Protein AF-A0A4Q2E3S8-F1 (afdb_monomer_lite)

Secondary structure (DSSP, 8-state):
-HHHHHHHHT-TT-EEEEEEEEEETTEEEEEEEPBPHHHHHHHHHHHHHHHIIIIIGGGTT-S-PPBGGG-SS-SS---B--HHHH----HHHHHHHHHHHH-TT--PPBP-TTTS-TTTEEEEEEEEE-SSS-EEEEEEE--SS------S-EEE-SSSS-BEEESS----

pLDDT: mean 79.65, std 12.91, range [35.75, 93.06]

Structure (mmCIF, N/CA/C/O backbone):
data_AF-A0A4Q2E3S8-F1
#
_entry.id   AF-A0A4Q2E3S8-F1
#
loop_
_atom_site.group_PDB
_atom_site.id
_atom_site.type_symbol
_atom_site.label_atom_id
_atom_site.label_alt_id
_atom_site.label_comp_id
_atom_site.label_asym_id
_atom_site.label_entity_id
_atom_site.label_seq_id
_atom_site.pdbx_PDB_ins_code
_atom_site.Cartn_x
_atom_site.Cartn_y
_atom_site.Cartn_z
_atom_site.occupancy
_atom_site.B_iso_or_equiv
_atom_site.auth_seq_id
_atom_site.auth_comp_id
_atom_site.auth_asym_id
_atom_site.auth_atom_id
_atom_site.pdbx_PDB_model_num
ATOM 1 N N . MET A 1 1 ? 6.341 3.239 -16.748 1.00 76.56 1 MET A N 1
ATOM 2 C CA . MET A 1 1 ? 5.889 2.625 -15.480 1.00 76.56 1 MET A CA 1
ATOM 3 C C . MET A 1 1 ? 6.778 3.008 -14.302 1.00 76.56 1 MET A C 1
ATOM 5 O O . MET A 1 1 ? 6.350 3.842 -13.523 1.00 76.56 1 MET A O 1
ATOM 9 N N . PHE A 1 2 ? 7.994 2.465 -14.134 1.00 87.50 2 PHE A N 1
ATOM 10 C CA . PHE A 1 2 ? 8.799 2.786 -12.939 1.00 87.50 2 PHE A CA 1
ATOM 11 C C . PHE A 1 2 ? 9.220 4.254 -12.842 1.00 87.50 2 PHE A C 1
ATOM 13 O O . PHE A 1 2 ? 9.220 4.791 -11.746 1.00 87.50 2 PHE A O 1
ATOM 20 N N . THR A 1 3 ? 9.506 4.911 -13.969 1.00 87.75 3 THR A N 1
ATOM 21 C CA . THR A 1 3 ? 9.778 6.359 -14.014 1.00 87.75 3 THR A CA 1
ATOM 22 C C . THR A 1 3 ? 8.576 7.181 -13.548 1.00 87.75 3 THR A C 1
ATOM 24 O O . THR A 1 3 ? 8.738 8.142 -12.808 1.00 87.75 3 THR A O 1
ATOM 27 N N . ASP A 1 4 ? 7.361 6.790 -13.935 1.00 88.38 4 ASP A N 1
ATOM 28 C CA . ASP A 1 4 ? 6.138 7.497 -13.534 1.00 88.38 4 ASP A CA 1
ATOM 29 C C . ASP A 1 4 ? 5.898 7.348 -12.027 1.00 88.38 4 ASP A C 1
ATOM 31 O O . ASP A 1 4 ? 5.604 8.324 -11.341 1.00 88.38 4 ASP A O 1
ATOM 35 N N . ILE A 1 5 ? 6.111 6.138 -11.497 1.00 90.56 5 ILE A N 1
ATOM 36 C CA . ILE A 1 5 ? 6.068 5.872 -10.056 1.00 90.56 5 ILE A CA 1
ATOM 37 C C . ILE A 1 5 ? 7.161 6.675 -9.334 1.00 90.56 5 ILE A C 1
ATOM 39 O O . ILE A 1 5 ? 6.874 7.320 -8.334 1.00 90.56 5 ILE A O 1
ATOM 43 N N . GLU A 1 6 ? 8.397 6.682 -9.839 1.00 92.75 6 GLU A N 1
ATOM 44 C CA . GLU A 1 6 ? 9.515 7.453 -9.278 1.00 92.75 6 GLU A CA 1
ATOM 45 C C . GLU A 1 6 ? 9.172 8.945 -9.172 1.00 92.75 6 GLU A C 1
ATOM 47 O O . GLU A 1 6 ? 9.360 9.535 -8.109 1.00 92.75 6 GLU A O 1
ATOM 52 N N . ASN A 1 7 ? 8.584 9.525 -10.220 1.00 93.06 7 ASN A N 1
ATOM 53 C CA . ASN A 1 7 ? 8.161 10.925 -10.229 1.00 93.06 7 ASN A CA 1
ATOM 54 C C . ASN A 1 7 ? 7.102 11.225 -9.155 1.00 93.06 7 ASN A C 1
ATOM 56 O O . ASN A 1 7 ? 7.188 12.255 -8.486 1.00 93.06 7 ASN A O 1
ATOM 60 N N . ILE A 1 8 ? 6.132 10.323 -8.952 1.00 92.94 8 ILE A N 1
ATOM 61 C CA . ILE A 1 8 ? 5.131 10.447 -7.878 1.00 92.94 8 ILE A CA 1
ATOM 62 C C . ILE A 1 8 ? 5.827 10.457 -6.512 1.00 92.94 8 ILE A C 1
ATOM 64 O O . ILE A 1 8 ? 5.574 11.339 -5.692 1.00 92.94 8 ILE A O 1
ATOM 68 N N . LEU A 1 9 ? 6.742 9.508 -6.283 1.00 92.81 9 LEU A N 1
ATOM 69 C CA . LEU A 1 9 ? 7.443 9.346 -5.005 1.00 92.81 9 LEU A CA 1
ATOM 70 C C . LEU A 1 9 ? 8.424 10.485 -4.683 1.00 92.81 9 LEU A C 1
ATOM 72 O O . LEU A 1 9 ? 8.799 10.659 -3.526 1.00 92.81 9 LEU A O 1
ATOM 76 N N . GLN A 1 10 ? 8.852 11.246 -5.691 1.00 92.06 10 GLN A N 1
ATOM 77 C CA . GLN A 1 10 ? 9.743 12.401 -5.546 1.00 92.06 10 GLN A CA 1
ATOM 78 C C . GLN A 1 10 ? 8.990 13.743 -5.491 1.00 92.06 10 GLN A C 1
ATOM 80 O O . GLN A 1 10 ? 9.623 14.795 -5.373 1.00 92.06 10 GLN A O 1
ATOM 85 N N . SER A 1 11 ? 7.653 13.737 -5.561 1.00 92.81 11 SER A N 1
ATOM 86 C CA . SER A 1 11 ? 6.853 14.964 -5.501 1.00 92.81 11 SER A CA 1
ATOM 87 C C . SER A 1 11 ? 7.032 15.703 -4.173 1.00 92.81 11 SER A C 1
ATOM 89 O O . SER A 1 11 ? 6.992 15.120 -3.092 1.00 92.81 11 SER A O 1
ATOM 91 N N . GLN A 1 12 ? 7.133 17.032 -4.243 1.00 90.12 12 GLN A N 1
ATOM 92 C CA . GLN A 1 12 ? 7.166 17.897 -3.056 1.00 90.12 12 GLN A CA 1
ATOM 93 C C . GLN A 1 12 ? 5.827 17.951 -2.309 1.00 90.12 12 GLN A C 1
ATOM 95 O O . GLN A 1 12 ? 5.781 18.404 -1.169 1.00 90.12 12 GLN A O 1
ATOM 100 N N . LYS A 1 13 ? 4.737 17.524 -2.956 1.00 90.75 13 LYS A N 1
ATOM 101 C CA . LYS A 1 13 ? 3.384 17.490 -2.386 1.00 90.75 13 LYS A CA 1
ATOM 102 C C . LYS A 1 13 ? 2.929 16.063 -2.092 1.00 90.75 13 LYS A C 1
ATOM 104 O O . LYS A 1 13 ? 1.733 15.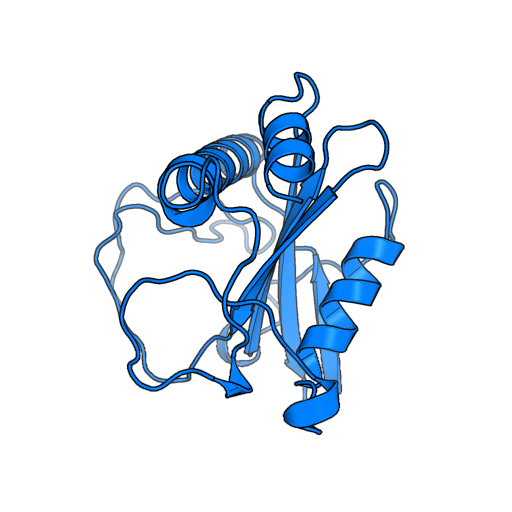788 -2.125 1.00 90.75 13 LYS A O 1
ATOM 109 N N . ILE A 1 14 ? 3.878 15.157 -1.863 1.00 91.94 14 ILE A N 1
ATOM 110 C CA . ILE A 1 14 ? 3.562 13.765 -1.585 1.00 91.94 14 ILE A CA 1
ATOM 111 C C . ILE A 1 14 ? 2.725 13.647 -0.308 1.00 91.94 14 ILE A C 1
ATOM 113 O O . ILE A 1 14 ? 3.066 14.212 0.732 1.00 91.94 14 ILE A O 1
ATOM 117 N N . SER A 1 15 ? 1.634 12.901 -0.395 1.00 91.12 15 SER A N 1
ATOM 118 C CA . SER A 1 15 ? 0.790 12.547 0.742 1.00 91.12 15 SER A CA 1
ATOM 119 C C . SER A 1 15 ? 0.448 11.067 0.692 1.00 91.12 15 SER A C 1
ATOM 121 O O . SER A 1 15 ? 0.585 10.423 -0.355 1.00 91.12 15 SER A O 1
ATOM 123 N N . GLY A 1 16 ? 0.025 10.519 1.829 1.00 90.56 16 GLY A N 1
ATOM 124 C CA . GLY A 1 16 ? -0.378 9.127 1.908 1.00 90.56 16 GLY A CA 1
ATOM 125 C C . GLY A 1 16 ? -1.615 8.927 2.762 1.00 90.56 16 GLY A C 1
ATOM 126 O O . GLY A 1 16 ? -1.812 9.614 3.754 1.00 90.56 16 GLY A O 1
ATOM 127 N N . GLU A 1 17 ? -2.440 7.963 2.379 1.00 90.31 17 GLU A N 1
ATOM 128 C CA . GLU A 1 17 ? -3.658 7.604 3.093 1.00 90.31 17 GLU A CA 1
ATOM 129 C C . GLU A 1 17 ? -3.710 6.090 3.287 1.00 90.31 17 GLU A C 1
ATOM 131 O O . GLU A 1 17 ? -3.413 5.311 2.377 1.00 90.31 17 GLU A O 1
ATOM 136 N N . ALA A 1 18 ? -4.088 5.659 4.489 1.00 90.00 18 ALA A N 1
ATOM 137 C CA . ALA A 1 18 ? -4.246 4.250 4.810 1.00 90.00 18 ALA A CA 1
ATOM 138 C C . ALA A 1 18 ? -5.720 3.849 4.783 1.00 90.00 18 ALA A C 1
ATOM 140 O O . ALA A 1 18 ? -6.594 4.573 5.259 1.00 90.00 18 ALA A O 1
ATOM 141 N N . PHE A 1 19 ? -5.981 2.648 4.283 1.00 90.25 19 PHE A N 1
ATOM 142 C CA . PHE A 1 19 ? -7.302 2.048 4.247 1.00 90.25 19 PHE A CA 1
ATOM 143 C C . PHE A 1 19 ? -7.236 0.595 4.706 1.00 90.25 19 PHE A C 1
ATOM 145 O O . PHE A 1 19 ? -6.296 -0.143 4.397 1.00 90.25 19 PHE A O 1
ATOM 152 N N . PHE A 1 20 ? -8.270 0.161 5.414 1.00 89.50 20 PHE A N 1
ATOM 153 C CA . PHE A 1 20 ? -8.506 -1.242 5.711 1.00 89.50 20 PHE A CA 1
ATOM 154 C C . PHE A 1 20 ? -9.595 -1.785 4.803 1.00 89.50 20 PHE A C 1
ATOM 156 O O . PHE A 1 20 ? -10.661 -1.193 4.676 1.00 89.50 20 PHE A O 1
ATOM 163 N N . VAL A 1 21 ? -9.330 -2.945 4.209 1.00 88.50 21 VAL A N 1
ATOM 164 C CA . VAL A 1 21 ? -10.364 -3.772 3.590 1.00 88.50 21 VAL A CA 1
ATOM 165 C C . VAL A 1 21 ? -10.832 -4.742 4.662 1.00 88.50 21 VAL A C 1
ATOM 167 O O . VAL A 1 21 ? -10.043 -5.577 5.117 1.00 88.50 21 VAL A O 1
ATOM 170 N N . ALA A 1 22 ? -12.079 -4.619 5.099 1.00 88.06 22 ALA A N 1
ATOM 171 C CA . ALA A 1 22 ? -12.633 -5.428 6.176 1.00 88.06 22 ALA A CA 1
ATOM 172 C C . ALA A 1 22 ? -13.861 -6.205 5.710 1.00 88.06 22 ALA A C 1
ATOM 174 O O . ALA A 1 22 ? -14.690 -5.698 4.959 1.00 88.06 22 ALA A O 1
ATOM 175 N N . ASP A 1 23 ? -13.955 -7.448 6.171 1.00 86.69 23 ASP A N 1
ATOM 176 C CA . ASP A 1 23 ? -15.123 -8.301 5.994 1.00 86.69 23 ASP A CA 1
ATOM 177 C C . ASP A 1 23 ? -15.965 -8.251 7.265 1.00 86.69 23 ASP A C 1
ATOM 179 O O . ASP A 1 23 ? -15.580 -8.776 8.317 1.00 86.69 23 ASP A O 1
ATOM 183 N N . THR A 1 24 ? -17.121 -7.613 7.151 1.00 83.31 24 THR A N 1
ATOM 184 C CA . THR A 1 24 ? -18.080 -7.474 8.239 1.00 83.31 24 THR A CA 1
ATOM 185 C C . THR A 1 24 ? -19.306 -8.303 7.889 1.00 83.31 24 THR A C 1
ATOM 187 O O . THR A 1 24 ? -20.112 -7.911 7.052 1.00 83.31 24 THR A O 1
ATOM 190 N N . GLN A 1 25 ? -19.441 -9.470 8.524 1.00 82.81 25 GLN A N 1
ATOM 191 C CA . GLN A 1 25 ? -20.578 -10.385 8.334 1.00 82.81 25 GLN A CA 1
ATOM 192 C C . GLN A 1 25 ? -20.775 -10.853 6.874 1.00 82.81 25 GLN A C 1
ATOM 194 O O . GLN A 1 25 ? -21.904 -11.043 6.428 1.00 82.81 25 GLN A O 1
ATOM 199 N N . GLY A 1 26 ? -19.685 -11.063 6.130 1.00 81.12 26 GLY A N 1
ATOM 200 C CA . GLY A 1 26 ? -19.711 -11.505 4.733 1.00 81.12 26 GLY A CA 1
ATOM 201 C C . GLY A 1 26 ? -19.760 -10.360 3.719 1.00 81.12 26 GLY A C 1
ATOM 202 O O . GLY A 1 26 ? -19.787 -10.619 2.516 1.00 81.12 26 GLY A O 1
ATOM 203 N N . VAL A 1 27 ? -19.767 -9.104 4.178 1.00 83.38 27 VAL A N 1
ATOM 204 C CA . VAL A 1 27 ? -19.710 -7.913 3.325 1.00 83.38 27 VAL A CA 1
ATOM 205 C C . VAL A 1 27 ? -18.314 -7.306 3.402 1.00 83.38 27 VAL A C 1
ATOM 207 O O . VAL A 1 27 ? -17.881 -6.849 4.461 1.00 83.38 27 VAL A O 1
ATOM 210 N N . VAL A 1 28 ? -17.617 -7.293 2.262 1.00 84.19 28 VAL A N 1
ATOM 211 C CA . VAL A 1 28 ? -16.279 -6.703 2.127 1.00 84.19 28 VAL A CA 1
ATOM 212 C C . VAL A 1 28 ? -16.389 -5.225 1.764 1.00 84.19 28 VAL A C 1
ATOM 214 O O . VAL A 1 28 ? -16.866 -4.880 0.677 1.00 8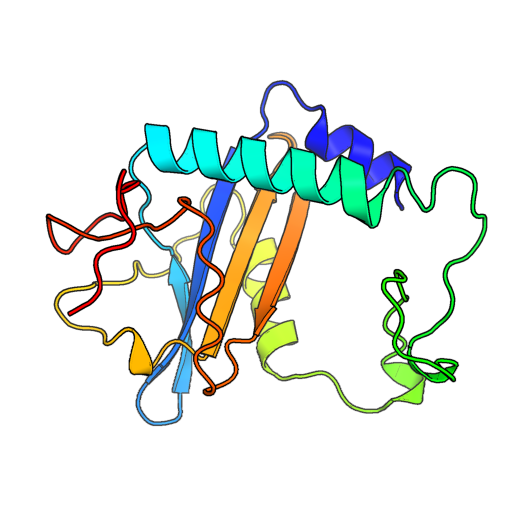4.19 28 VAL A O 1
ATOM 217 N N . ASP A 1 29 ? -15.882 -4.365 2.642 1.00 86.75 29 ASP A N 1
ATOM 218 C CA . ASP A 1 29 ? -15.899 -2.913 2.469 1.00 86.75 29 ASP A CA 1
ATOM 219 C C . ASP A 1 29 ? -14.542 -2.262 2.783 1.00 86.75 29 ASP A C 1
ATOM 221 O O . ASP A 1 29 ? -13.632 -2.909 3.314 1.00 86.75 29 ASP A O 1
ATOM 225 N N . ILE A 1 30 ? -14.395 -0.990 2.406 1.00 88.19 30 ILE A N 1
ATOM 226 C CA . ILE A 1 30 ? -13.183 -0.192 2.597 1.00 88.19 30 ILE A CA 1
ATOM 227 C C . ILE A 1 30 ? -13.432 0.883 3.639 1.00 88.19 30 ILE A C 1
ATOM 229 O O . ILE A 1 30 ? -14.362 1.678 3.531 1.00 88.19 30 ILE A O 1
ATOM 233 N N . PHE A 1 31 ? -12.517 0.963 4.594 1.00 88.56 31 PHE A N 1
ATOM 234 C CA . PHE A 1 31 ? -12.549 1.959 5.645 1.00 88.56 31 PHE A CA 1
ATOM 235 C C . PHE A 1 31 ? -11.276 2.792 5.625 1.00 88.56 31 PHE A C 1
ATOM 237 O O . PHE A 1 31 ? -10.174 2.242 5.666 1.00 88.56 31 PHE A O 1
ATOM 244 N N . LYS A 1 32 ? -11.414 4.119 5.595 1.00 91.00 32 LYS A N 1
ATOM 245 C CA . LYS A 1 32 ? -10.286 5.038 5.762 1.00 91.00 32 LYS A CA 1
ATOM 246 C C . LYS A 1 32 ? -9.770 4.946 7.189 1.00 91.00 32 LYS A C 1
ATOM 248 O O . LYS A 1 32 ? -10.534 5.041 8.146 1.00 91.00 32 LYS A O 1
ATOM 253 N N . VAL A 1 33 ? -8.468 4.789 7.344 1.00 89.75 33 VAL A N 1
ATOM 254 C CA . VAL A 1 33 ? -7.820 4.770 8.648 1.00 89.75 33 VAL A CA 1
ATOM 255 C C . VAL A 1 33 ? -7.335 6.175 8.950 1.00 89.75 33 VAL A C 1
ATOM 257 O O . VAL A 1 33 ? -6.527 6.727 8.208 1.00 89.75 33 VAL A O 1
ATOM 260 N N . ASN A 1 34 ? -7.811 6.757 10.048 1.00 87.50 34 ASN A N 1
ATOM 261 C CA . ASN A 1 34 ? -7.260 8.025 10.501 1.00 87.50 34 ASN A CA 1
ATOM 262 C C . ASN A 1 34 ? -5.879 7.766 11.106 1.00 87.50 34 ASN A C 1
ATOM 264 O O . ASN A 1 34 ? -5.742 7.035 12.090 1.00 87.50 34 ASN A O 1
ATOM 268 N N . LEU A 1 35 ? -4.857 8.361 10.512 1.00 85.25 35 LEU A N 1
ATOM 269 C CA . LEU A 1 35 ? -3.504 8.367 11.045 1.00 85.25 35 LEU A CA 1
ATOM 270 C C . LEU A 1 35 ? -3.289 9.679 11.800 1.00 85.25 35 LEU A C 1
ATOM 272 O O . LEU A 1 35 ? -3.805 10.721 11.399 1.00 85.25 35 LEU A O 1
ATOM 276 N N . GLU A 1 36 ? -2.523 9.643 12.887 1.00 87.31 36 GLU A N 1
ATOM 277 C CA . GLU A 1 36 ? -1.979 10.887 13.434 1.00 87.31 36 GLU A CA 1
ATOM 278 C C . GLU A 1 36 ? -1.083 11.566 12.379 1.00 87.31 36 GLU A C 1
ATOM 280 O O . GLU A 1 36 ? -0.360 10.861 11.667 1.00 87.31 36 GLU A O 1
ATOM 285 N N . PRO A 1 37 ? -1.052 12.910 12.279 1.00 87.75 37 PRO A N 1
ATOM 286 C CA . PRO A 1 37 ? -0.336 13.600 11.200 1.00 87.75 37 PRO A CA 1
ATOM 287 C C . PRO A 1 37 ? 1.141 13.198 11.072 1.00 87.75 37 PRO A C 1
ATOM 289 O O . PRO A 1 37 ? 1.649 12.988 9.973 1.00 87.75 37 PRO A O 1
ATOM 292 N N . ASN A 1 38 ? 1.835 13.022 12.199 1.00 87.88 38 ASN A N 1
ATOM 293 C CA . ASN A 1 38 ? 3.232 12.582 12.190 1.00 87.88 38 ASN A CA 1
ATOM 294 C C . ASN A 1 38 ? 3.376 11.118 11.745 1.00 87.88 38 ASN A C 1
ATOM 296 O O . ASN A 1 38 ? 4.339 10.779 11.060 1.00 87.88 38 ASN A O 1
ATOM 300 N N . ALA A 1 39 ? 2.424 10.255 12.112 1.00 83.25 39 ALA A N 1
ATOM 301 C CA . ALA A 1 39 ? 2.409 8.859 11.690 1.00 83.25 39 ALA A CA 1
ATOM 302 C C . ALA A 1 39 ? 2.159 8.737 10.179 1.00 83.25 39 ALA A C 1
ATOM 304 O O . ALA A 1 39 ? 2.808 7.924 9.522 1.00 83.25 39 ALA A O 1
ATOM 305 N N . GLU A 1 40 ? 1.282 9.574 9.620 1.00 88.88 40 GLU A N 1
ATOM 306 C CA . GLU A 1 40 ? 1.031 9.661 8.177 1.00 88.88 40 GLU A CA 1
ATOM 307 C C . GLU A 1 40 ? 2.293 10.061 7.402 1.00 88.88 40 GLU A C 1
ATOM 309 O O . GLU A 1 40 ? 2.673 9.394 6.436 1.00 88.88 40 GLU A O 1
ATOM 314 N N . VAL A 1 41 ? 2.999 11.100 7.857 1.00 90.38 41 VAL A N 1
ATOM 315 C CA . VAL A 1 41 ? 4.261 11.544 7.242 1.00 90.38 41 VAL A CA 1
ATOM 316 C C . VAL A 1 41 ? 5.329 10.445 7.320 1.00 90.38 41 VAL A C 1
ATOM 318 O O . VAL A 1 41 ? 5.984 10.136 6.316 1.00 90.38 41 VAL A O 1
ATOM 321 N N . ASP A 1 42 ? 5.483 9.810 8.484 1.00 88.62 42 ASP A N 1
ATOM 322 C CA . ASP A 1 42 ? 6.442 8.721 8.709 1.00 88.62 42 ASP A CA 1
ATOM 323 C C . ASP A 1 42 ? 6.160 7.501 7.817 1.00 88.62 42 ASP A C 1
ATOM 325 O O . ASP A 1 42 ? 7.090 6.896 7.260 1.00 88.62 42 ASP A O 1
ATOM 329 N N . LEU A 1 43 ? 4.884 7.124 7.684 1.00 87.75 43 LEU A N 1
ATOM 330 C CA . LEU A 1 43 ? 4.438 6.014 6.846 1.00 87.75 43 LEU A CA 1
ATOM 331 C C . LEU A 1 43 ? 4.644 6.324 5.369 1.00 87.75 43 LEU A C 1
ATOM 333 O O . LEU A 1 43 ? 5.265 5.522 4.673 1.00 87.75 43 LEU A O 1
ATOM 337 N N . THR A 1 44 ? 4.217 7.500 4.912 1.00 91.69 44 THR A N 1
ATOM 338 C CA . THR A 1 44 ? 4.376 7.947 3.521 1.00 91.69 44 THR A CA 1
ATOM 339 C C . THR A 1 44 ? 5.847 7.943 3.125 1.00 91.69 44 THR A C 1
ATOM 341 O O . THR A 1 44 ? 6.216 7.363 2.102 1.00 91.69 44 THR A O 1
ATOM 344 N N . THR A 1 45 ? 6.715 8.484 3.981 1.00 91.50 45 THR A N 1
ATOM 345 C CA . THR A 1 45 ? 8.167 8.493 3.755 1.00 91.50 45 THR A CA 1
ATOM 346 C C . THR A 1 45 ? 8.739 7.074 3.735 1.00 91.50 45 THR A C 1
ATOM 348 O O . THR A 1 45 ? 9.519 6.716 2.849 1.00 91.50 45 THR A O 1
ATOM 351 N N . SER A 1 46 ? 8.340 6.230 4.694 1.00 89.62 46 SER A N 1
ATOM 352 C CA . SER A 1 46 ? 8.814 4.846 4.791 1.00 89.62 46 SER A CA 1
ATOM 353 C C . SER A 1 46 ? 8.406 4.000 3.586 1.00 89.62 46 SER A C 1
ATOM 355 O O . SER A 1 46 ? 9.233 3.246 3.072 1.00 89.62 46 SER A O 1
ATOM 357 N N . PHE A 1 47 ? 7.154 4.106 3.141 1.00 90.75 47 PHE A N 1
ATOM 358 C CA . PHE A 1 47 ? 6.656 3.368 1.985 1.00 90.75 47 PHE A CA 1
ATOM 359 C C . PHE A 1 47 ? 7.275 3.872 0.688 1.00 90.75 47 PHE A C 1
ATOM 361 O O . PHE A 1 47 ? 7.727 3.047 -0.102 1.00 90.75 47 PHE A O 1
ATOM 368 N N . SER A 1 48 ? 7.397 5.190 0.508 1.00 92.62 48 SER A N 1
ATOM 369 C CA . SER A 1 48 ? 8.056 5.775 -0.668 1.00 92.62 48 SER A CA 1
ATOM 370 C C . SER A 1 48 ? 9.488 5.268 -0.804 1.00 92.62 48 SER A C 1
ATOM 372 O O . SER A 1 48 ? 9.878 4.759 -1.855 1.00 92.62 48 SER A O 1
ATOM 374 N N . LYS A 1 49 ? 10.248 5.286 0.298 1.00 92.06 49 LYS A N 1
ATOM 375 C CA . LYS A 1 49 ? 11.595 4.714 0.330 1.00 92.06 49 LYS A CA 1
ATOM 376 C C . LYS A 1 49 ? 11.593 3.211 0.040 1.00 92.06 49 LYS A C 1
ATOM 378 O O . LYS A 1 49 ? 12.407 2.739 -0.740 1.00 92.06 49 LYS A O 1
ATOM 383 N N . SER A 1 50 ? 10.671 2.453 0.634 1.00 90.56 50 SER A N 1
ATOM 384 C CA . SER A 1 50 ? 10.591 1.007 0.408 1.00 90.56 50 SER A CA 1
ATOM 385 C C . SER A 1 50 ? 10.267 0.652 -1.045 1.00 90.56 50 SER A C 1
ATOM 387 O O . SER A 1 50 ? 10.806 -0.335 -1.543 1.00 90.56 50 SER A O 1
ATOM 389 N N . ILE A 1 51 ? 9.398 1.411 -1.719 1.00 91.38 51 ILE A N 1
ATOM 390 C CA . ILE A 1 51 ? 9.113 1.218 -3.146 1.00 91.38 51 ILE A CA 1
ATOM 391 C C . ILE A 1 51 ? 10.358 1.556 -3.966 1.00 91.38 51 ILE A C 1
ATOM 393 O O . ILE A 1 51 ? 10.743 0.771 -4.829 1.00 91.38 51 ILE A O 1
ATOM 397 N N . MET A 1 52 ? 11.018 2.678 -3.672 1.00 92.81 52 MET A N 1
ATOM 398 C CA . MET A 1 52 ? 12.244 3.064 -4.369 1.00 92.81 52 MET A CA 1
ATOM 399 C C . MET A 1 52 ? 13.309 1.963 -4.278 1.00 92.81 52 MET A C 1
ATOM 401 O O . MET A 1 52 ? 13.731 1.420 -5.297 1.00 92.81 52 MET A O 1
ATOM 405 N N . ASP A 1 53 ? 13.654 1.567 -3.052 1.00 92.12 53 ASP A N 1
ATOM 406 C CA . ASP A 1 53 ? 14.771 0.665 -2.769 1.00 92.12 53 ASP A CA 1
ATOM 407 C C . ASP A 1 53 ? 14.504 -0.777 -3.240 1.00 92.12 53 ASP A C 1
ATOM 409 O O . ASP A 1 53 ? 15.422 -1.461 -3.688 1.00 92.12 53 ASP A O 1
ATOM 413 N N . ASN A 1 54 ? 13.261 -1.267 -3.126 1.00 88.56 54 ASN A N 1
ATOM 414 C CA . ASN A 1 54 ? 12.952 -2.685 -3.363 1.00 88.56 54 ASN A CA 1
ATOM 415 C C . ASN A 1 54 ? 12.240 -2.964 -4.692 1.00 88.56 54 ASN A C 1
ATOM 417 O O . ASN A 1 54 ? 12.222 -4.113 -5.130 1.00 88.56 54 ASN A O 1
ATOM 421 N N . ILE A 1 55 ? 11.628 -1.956 -5.318 1.00 88.94 55 ILE A N 1
ATOM 422 C CA . ILE A 1 55 ? 10.840 -2.129 -6.546 1.00 88.94 55 ILE A CA 1
ATOM 423 C C . ILE A 1 55 ? 11.480 -1.369 -7.705 1.00 88.94 55 ILE A C 1
ATOM 425 O O . ILE A 1 55 ? 11.714 -1.971 -8.749 1.00 88.94 55 ILE A O 1
ATOM 429 N N . ILE A 1 56 ? 11.785 -0.081 -7.544 1.00 91.06 56 ILE A N 1
ATOM 430 C CA . ILE A 1 56 ? 12.256 0.757 -8.658 1.00 91.06 56 ILE A CA 1
ATOM 431 C C . ILE A 1 56 ? 13.730 0.493 -8.956 1.00 91.06 56 ILE A C 1
ATOM 433 O O . ILE A 1 56 ? 14.049 0.061 -10.062 1.00 91.06 56 ILE A O 1
ATOM 437 N N . GLU A 1 57 ? 14.622 0.690 -7.981 1.00 91.06 57 GLU A N 1
ATOM 438 C CA . GLU A 1 57 ? 16.070 0.563 -8.196 1.00 91.06 57 GLU A CA 1
ATOM 439 C C . GLU A 1 57 ? 16.488 -0.818 -8.730 1.00 91.06 57 GLU A C 1
ATOM 441 O O . GLU A 1 57 ? 17.199 -0.871 -9.738 1.00 91.06 57 GLU A O 1
ATOM 446 N N . PRO A 1 58 ? 15.996 -1.955 -8.188 1.00 88.62 58 PRO A N 1
ATOM 447 C CA . PRO A 1 58 ? 16.373 -3.279 -8.694 1.00 88.62 58 PRO A CA 1
ATOM 448 C C . PRO A 1 58 ? 15.883 -3.568 -10.122 1.00 88.62 58 PRO A C 1
ATOM 450 O O . PRO A 1 58 ? 16.305 -4.545 -10.748 1.00 88.62 58 PRO A O 1
ATOM 453 N N . ASN A 1 59 ? 14.957 -2.755 -10.636 1.00 87.50 59 ASN A N 1
ATOM 454 C CA . ASN A 1 59 ? 14.379 -2.905 -11.966 1.00 87.50 59 ASN A CA 1
ATOM 455 C C . ASN A 1 59 ? 14.667 -1.702 -12.879 1.00 87.50 59 ASN A C 1
ATOM 457 O O . ASN A 1 59 ? 14.135 -1.639 -13.990 1.00 87.50 59 ASN A O 1
ATOM 461 N N . ARG A 1 60 ? 15.539 -0.776 -12.458 1.00 88.25 60 ARG A N 1
ATOM 462 C CA . ARG A 1 60 ? 15.928 0.395 -13.249 1.00 88.25 60 ARG A CA 1
ATOM 463 C C . ARG A 1 60 ? 16.563 -0.056 -14.568 1.00 88.25 60 ARG A C 1
ATOM 465 O O . ARG A 1 60 ? 17.447 -0.908 -14.599 1.00 88.25 60 ARG A O 1
ATOM 472 N N . GLY A 1 61 ? 16.081 0.501 -15.678 1.00 84.81 61 GLY A N 1
ATOM 473 C CA . GLY A 1 61 ? 16.562 0.175 -17.025 1.00 84.81 61 GLY A CA 1
ATOM 474 C C . GLY A 1 61 ? 16.049 -1.148 -17.608 1.00 84.81 61 GLY A C 1
ATOM 475 O O . GLY A 1 61 ? 16.362 -1.448 -18.759 1.00 84.81 61 GLY A O 1
ATOM 476 N N . LYS A 1 62 ? 15.238 -1.932 -16.879 1.00 84.31 62 LYS A N 1
ATOM 477 C CA . LYS A 1 62 ? 14.566 -3.099 -17.467 1.00 84.31 62 LYS A CA 1
ATOM 478 C C . LYS A 1 62 ? 13.465 -2.640 -18.421 1.00 84.31 62 LYS A C 1
ATOM 480 O O . LYS A 1 62 ? 12.601 -1.854 -18.044 1.00 84.31 62 LYS A O 1
ATOM 485 N N . ALA A 1 63 ? 13.490 -3.160 -19.646 1.00 79.81 63 ALA A N 1
ATOM 486 C CA . ALA A 1 63 ? 12.497 -2.830 -20.667 1.00 79.81 63 ALA A CA 1
ATOM 487 C C . ALA A 1 63 ? 11.133 -3.496 -20.411 1.00 79.81 63 ALA A C 1
ATOM 489 O O . ALA A 1 63 ? 10.105 -2.935 -20.774 1.00 79.81 63 ALA A O 1
ATOM 490 N N . VAL A 1 64 ? 11.129 -4.685 -19.798 1.00 81.44 64 VAL A N 1
ATOM 491 C CA . VAL A 1 64 ? 9.928 -5.488 -19.529 1.00 81.44 64 VAL A CA 1
ATOM 492 C C . VAL A 1 64 ? 10.084 -6.186 -18.177 1.00 81.44 64 VAL A C 1
ATOM 494 O O . VAL A 1 64 ? 11.197 -6.548 -17.784 1.00 81.44 64 VAL A O 1
ATOM 497 N N . ILE A 1 65 ? 8.970 -6.370 -17.472 1.00 86.00 65 ILE A N 1
ATOM 498 C CA . ILE A 1 65 ? 8.880 -7.158 -16.242 1.00 86.00 65 ILE A CA 1
ATOM 499 C C . ILE A 1 65 ? 8.258 -8.516 -16.595 1.00 86.00 65 ILE A C 1
ATOM 501 O O . ILE A 1 65 ? 7.311 -8.550 -17.378 1.00 86.00 65 ILE A O 1
ATOM 505 N N . PRO A 1 66 ? 8.767 -9.641 -16.062 1.00 87.00 66 PRO A N 1
ATOM 506 C CA . PRO A 1 66 ? 8.145 -10.942 -16.285 1.00 87.00 66 PRO A CA 1
ATOM 507 C C . PRO A 1 66 ? 6.701 -10.975 -15.772 1.00 87.00 66 PRO A C 1
ATOM 509 O O . PRO A 1 66 ? 6.365 -10.344 -14.767 1.00 87.00 66 PRO A O 1
ATOM 512 N N . LEU A 1 67 ? 5.857 -11.753 -16.443 1.00 88.06 67 LEU A N 1
ATOM 513 C CA . LEU A 1 67 ? 4.466 -11.940 -16.042 1.00 88.06 67 LEU A CA 1
ATOM 514 C C . LEU A 1 67 ? 4.365 -12.953 -14.899 1.00 88.06 67 LEU A C 1
ATOM 516 O O . LEU A 1 67 ? 5.138 -13.916 -14.848 1.00 88.06 67 LEU A O 1
ATOM 520 N N . VAL A 1 68 ? 3.379 -12.788 -14.020 1.00 85.38 68 VAL A N 1
ATOM 521 C CA . VAL A 1 68 ? 3.117 -13.734 -12.924 1.00 85.38 68 VAL A CA 1
ATOM 522 C C . VAL A 1 68 ? 2.846 -15.150 -13.448 1.00 85.38 68 VAL A C 1
ATOM 524 O O . VAL A 1 68 ? 3.313 -16.109 -12.837 1.00 85.38 68 VAL A O 1
ATOM 527 N N . SER A 1 69 ? 2.178 -15.322 -14.592 1.00 85.00 69 SER A N 1
ATOM 528 C CA . SER A 1 69 ? 1.973 -16.653 -15.195 1.00 85.00 69 SER A CA 1
ATOM 529 C C . SER A 1 69 ? 3.260 -17.363 -15.639 1.00 85.00 69 SER A C 1
ATOM 531 O O . SER A 1 69 ? 3.271 -18.586 -15.771 1.00 85.00 69 SER A O 1
ATOM 533 N N . THR A 1 70 ? 4.354 -16.624 -15.850 1.00 84.88 70 THR A N 1
ATOM 534 C CA . THR A 1 70 ? 5.655 -17.170 -16.290 1.00 84.88 70 THR A CA 1
ATOM 535 C C . THR A 1 70 ? 6.579 -17.535 -15.127 1.00 84.88 70 THR A C 1
ATOM 537 O O . THR A 1 70 ? 7.734 -17.911 -15.328 1.00 84.88 70 THR A O 1
ATOM 540 N N . LEU A 1 71 ? 6.084 -17.402 -13.897 1.00 80.50 71 LEU A N 1
ATOM 541 C CA . LEU A 1 71 ? 6.872 -17.511 -12.682 1.00 80.50 71 LEU A CA 1
ATOM 542 C C . LEU A 1 71 ? 7.243 -18.973 -12.394 1.00 80.50 71 LEU A C 1
ATOM 544 O O . LEU A 1 71 ? 6.411 -19.774 -11.971 1.00 80.50 71 LEU A O 1
ATOM 548 N N . LEU A 1 72 ? 8.517 -19.306 -12.614 1.00 75.31 72 LEU A N 1
ATOM 549 C CA . LEU A 1 72 ? 9.084 -20.629 -12.324 1.00 75.31 72 LEU A CA 1
ATOM 550 C C . LEU A 1 72 ? 9.583 -20.746 -10.875 1.00 75.31 72 LEU A C 1
ATOM 552 O O . LEU A 1 72 ? 9.475 -21.811 -10.273 1.00 75.31 72 LEU A O 1
ATOM 556 N N . GLU A 1 73 ? 10.078 -19.649 -10.294 1.00 72.88 73 GLU A N 1
ATOM 557 C CA . GLU A 1 73 ? 10.563 -19.587 -8.912 1.00 72.88 73 GLU A CA 1
ATOM 558 C C . GLU A 1 73 ? 10.085 -18.308 -8.213 1.00 72.88 73 GLU A C 1
ATOM 560 O O . G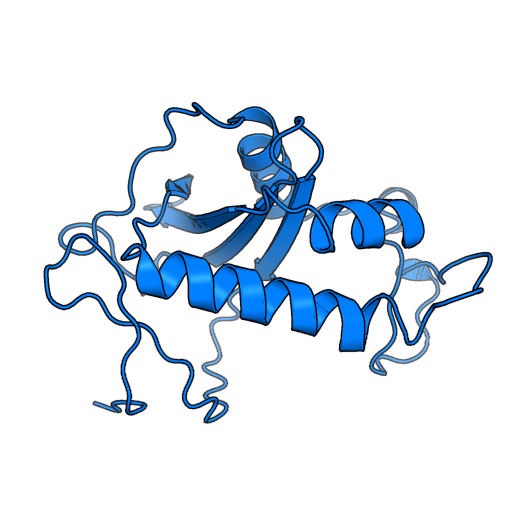LU A 1 73 ? 10.002 -17.238 -8.815 1.00 72.88 73 GLU A O 1
ATOM 565 N N . ARG A 1 74 ? 9.774 -18.419 -6.915 1.00 64.38 74 ARG A N 1
ATOM 566 C CA . ARG A 1 74 ? 9.332 -17.305 -6.062 1.00 64.38 74 ARG A CA 1
ATOM 567 C C . ARG A 1 74 ? 10.521 -16.704 -5.314 1.00 64.38 74 ARG A C 1
ATOM 569 O O . ARG A 1 74 ? 10.600 -16.823 -4.094 1.00 64.38 74 ARG A O 1
ATOM 576 N N . ASP A 1 75 ? 11.450 -16.090 -6.037 1.00 65.81 75 ASP A N 1
ATOM 577 C CA . ASP A 1 75 ? 12.440 -15.206 -5.410 1.00 65.81 75 ASP A CA 1
ATOM 578 C C . ASP A 1 75 ? 11.938 -13.750 -5.419 1.00 65.81 75 ASP A C 1
ATOM 580 O O . ASP A 1 75 ? 10.927 -13.443 -6.050 1.00 65.81 75 ASP A O 1
ATOM 584 N N . LYS A 1 76 ? 12.605 -12.855 -4.681 1.00 67.94 76 LYS A N 1
ATOM 585 C CA . LYS A 1 76 ? 12.267 -11.433 -4.460 1.00 67.94 76 LYS A CA 1
ATOM 586 C C . LYS A 1 76 ? 12.355 -10.590 -5.741 1.00 67.94 76 LYS A C 1
ATOM 588 O O . LYS A 1 76 ? 13.161 -9.668 -5.846 1.00 67.94 76 LYS A O 1
ATOM 593 N N . GLN A 1 77 ? 11.532 -10.915 -6.721 1.00 76.38 77 GLN A N 1
ATOM 594 C CA . GLN A 1 77 ? 11.450 -10.257 -8.011 1.00 76.38 77 GLN A CA 1
ATOM 595 C C . GLN A 1 77 ? 10.095 -9.568 -8.155 1.00 76.38 77 GLN A C 1
ATOM 597 O O . GLN A 1 77 ? 9.101 -9.948 -7.533 1.00 76.38 77 GLN A O 1
ATOM 602 N N . VAL A 1 78 ? 10.078 -8.516 -8.966 1.00 85.44 78 VAL A N 1
ATOM 603 C CA . VAL A 1 78 ? 8.851 -7.813 -9.339 1.00 85.44 78 VAL A CA 1
ATOM 604 C C . VAL A 1 78 ? 8.282 -8.507 -10.569 1.00 85.44 78 VAL A C 1
ATOM 606 O O . VAL A 1 78 ? 9.031 -8.812 -11.496 1.00 85.44 78 VAL A O 1
ATOM 609 N N . PHE A 1 79 ? 6.972 -8.740 -10.559 1.00 86.44 79 PHE A N 1
ATOM 610 C CA . PHE A 1 79 ? 6.234 -9.359 -11.655 1.00 86.44 79 PHE A CA 1
ATOM 611 C C . PHE A 1 79 ? 5.040 -8.490 -12.029 1.00 86.44 79 PHE A C 1
ATOM 613 O O . PHE A 1 79 ? 4.436 -7.848 -11.167 1.00 86.44 79 PHE A O 1
ATOM 620 N N . GLU A 1 80 ? 4.691 -8.492 -13.308 1.00 86.75 80 GLU A N 1
ATOM 621 C CA . GLU A 1 80 ? 3.456 -7.894 -13.797 1.00 86.75 80 GLU A CA 1
ATOM 622 C C . GLU A 1 80 ? 2.312 -8.907 -13.685 1.00 86.75 80 GLU A C 1
ATOM 624 O O . GLU A 1 80 ? 2.447 -10.069 -14.072 1.00 86.75 80 GLU A O 1
ATOM 629 N N . TYR A 1 81 ? 1.181 -8.479 -13.124 1.00 83.94 81 TYR A N 1
ATOM 630 C CA . TYR A 1 81 ? 0.026 -9.351 -12.933 1.00 83.94 81 TYR A CA 1
ATOM 631 C C . TYR A 1 81 ? -0.788 -9.488 -14.226 1.00 83.94 81 TYR A C 1
ATOM 633 O O . TYR A 1 81 ? -1.503 -8.569 -14.626 1.00 83.94 81 TYR A O 1
ATOM 641 N N . ASP A 1 82 ? -0.736 -10.658 -14.857 1.00 84.69 82 ASP A N 1
ATOM 642 C CA . ASP A 1 82 ? -1.414 -10.951 -16.117 1.00 84.69 82 ASP A CA 1
ATOM 643 C C . ASP A 1 82 ? -2.735 -11.701 -15.909 1.00 84.69 82 ASP A C 1
ATOM 645 O O . ASP A 1 82 ? -2.901 -12.887 -16.200 1.00 84.69 82 ASP A O 1
ATOM 649 N N . HIS A 1 83 ? -3.726 -10.957 -15.422 1.00 76.94 83 HIS A N 1
ATOM 650 C CA . HIS A 1 83 ? -5.063 -11.471 -15.111 1.00 76.94 83 HIS A CA 1
ATOM 651 C C . HIS A 1 83 ? -5.752 -12.196 -16.285 1.00 76.94 83 HIS A C 1
ATOM 653 O O . HIS A 1 83 ? -6.536 -13.111 -16.047 1.00 76.94 83 HIS A O 1
ATOM 659 N N . LEU A 1 84 ? -5.449 -11.833 -17.540 1.00 79.25 84 LEU A N 1
ATOM 660 C CA . LEU A 1 84 ? -5.995 -12.503 -18.728 1.00 79.25 84 LEU A CA 1
ATOM 661 C C . LEU A 1 84 ? -5.562 -13.973 -18.826 1.00 79.25 84 LEU A C 1
ATOM 663 O O . LEU A 1 84 ? -6.341 -14.806 -19.279 1.00 79.25 84 LEU A O 1
ATOM 667 N N . ALA A 1 85 ? -4.343 -14.297 -18.389 1.00 78.19 85 ALA A N 1
ATOM 668 C CA . ALA A 1 85 ? -3.833 -15.665 -18.383 1.00 78.19 85 ALA A CA 1
ATOM 669 C C . ALA A 1 85 ? -4.245 -16.427 -17.113 1.00 78.19 85 ALA A C 1
ATOM 671 O O . ALA A 1 85 ? -4.483 -17.631 -17.159 1.00 78.19 85 ALA A O 1
ATOM 672 N N . ILE A 1 86 ? -4.347 -15.725 -15.981 1.00 72.81 86 ILE A N 1
ATOM 673 C CA . ILE A 1 86 ? -4.613 -16.324 -14.663 1.00 72.81 86 ILE A CA 1
ATOM 674 C C . ILE A 1 86 ? -6.124 -16.512 -14.411 1.00 72.81 86 ILE A C 1
ATOM 676 O O . ILE A 1 86 ? -6.511 -17.293 -13.543 1.00 72.81 86 ILE A O 1
ATOM 680 N N . ASN A 1 87 ? -6.986 -15.834 -15.182 1.00 73.19 87 ASN A N 1
ATOM 681 C CA . ASN A 1 87 ? -8.456 -15.858 -15.097 1.00 73.19 87 ASN A CA 1
ATOM 682 C C . ASN A 1 87 ? -9.005 -15.754 -13.660 1.00 73.19 87 ASN A C 1
ATOM 684 O O . ASN A 1 87 ? -10.034 -16.325 -13.297 1.00 73.19 87 ASN A O 1
ATOM 688 N N . HIS A 1 88 ? -8.279 -15.033 -12.818 1.00 71.88 88 HIS A N 1
ATOM 689 C CA . HIS A 1 88 ? -8.627 -14.765 -11.442 1.00 71.88 88 HIS A CA 1
ATOM 690 C C . HIS A 1 88 ? -8.129 -13.362 -11.137 1.00 71.88 88 HIS A C 1
ATOM 692 O O . HIS A 1 88 ? -6.978 -13.039 -11.411 1.00 71.88 88 HIS A O 1
ATOM 698 N N . LEU A 1 89 ? -9.006 -12.524 -10.603 1.00 67.81 89 LEU A N 1
ATOM 699 C CA . LEU A 1 89 ? -8.647 -11.250 -10.007 1.00 67.81 89 LEU A CA 1
ATOM 700 C C . LEU A 1 89 ? -9.210 -11.309 -8.586 1.00 67.81 89 LEU A C 1
ATOM 702 O O . LEU A 1 89 ? -10.431 -11.449 -8.456 1.00 67.81 89 LEU A O 1
ATOM 706 N N . PRO A 1 90 ? -8.373 -11.278 -7.534 1.00 68.62 90 PRO A N 1
ATOM 707 C CA . PRO A 1 90 ? -8.872 -11.277 -6.165 1.00 68.62 90 PRO A CA 1
ATOM 708 C C . PRO A 1 90 ? -9.899 -10.156 -5.993 1.00 68.62 90 PRO A C 1
ATOM 710 O O . PRO A 1 90 ? -9.694 -9.049 -6.494 1.00 68.62 90 PRO A O 1
ATOM 713 N N . ILE A 1 91 ? -11.015 -10.424 -5.316 1.00 68.38 91 ILE A N 1
ATOM 714 C CA . ILE A 1 91 ? -12.093 -9.433 -5.165 1.00 68.38 91 ILE A CA 1
ATOM 715 C C . ILE A 1 91 ? -11.599 -8.173 -4.440 1.00 68.38 91 ILE A C 1
ATOM 717 O O . ILE A 1 91 ? -12.085 -7.071 -4.646 1.00 68.38 91 ILE A O 1
ATOM 721 N N . GLU A 1 92 ? -10.548 -8.302 -3.645 1.00 66.56 92 GLU A N 1
ATOM 722 C CA . GLU A 1 92 ? -9.884 -7.206 -2.964 1.00 66.56 92 GLU A CA 1
ATOM 723 C C . GLU A 1 92 ? -9.133 -6.269 -3.926 1.00 66.56 92 GLU A C 1
ATOM 725 O O . GLU A 1 92 ? -8.901 -5.111 -3.588 1.00 66.56 92 GLU A O 1
ATOM 730 N N . PHE A 1 93 ? -8.786 -6.710 -5.140 1.00 69.56 93 PHE A N 1
ATOM 731 C CA . PHE A 1 93 ? -8.205 -5.829 -6.159 1.00 69.56 93 PHE A CA 1
ATOM 732 C C . PHE A 1 93 ? -9.251 -4.868 -6.717 1.00 69.56 93 PHE A C 1
ATOM 734 O O . PHE A 1 93 ? -8.908 -3.736 -7.057 1.00 69.56 93 PHE A O 1
ATOM 741 N N . THR A 1 94 ? -10.532 -5.256 -6.749 1.00 73.75 94 THR A N 1
ATOM 742 C CA . THR A 1 94 ? -11.595 -4.319 -7.140 1.00 73.75 94 THR A CA 1
ATOM 743 C C . THR A 1 94 ? -11.708 -3.178 -6.131 1.00 73.75 94 THR A C 1
ATOM 745 O O . THR A 1 94 ? -12.034 -2.061 -6.514 1.00 73.75 94 THR A O 1
ATOM 748 N N . LYS A 1 95 ? -11.344 -3.421 -4.865 1.00 78.06 95 LYS A N 1
ATOM 749 C CA . LYS A 1 95 ? -11.302 -2.403 -3.809 1.00 78.06 95 LYS A CA 1
ATOM 750 C C . LYS A 1 95 ? -10.163 -1.391 -3.987 1.00 78.06 95 LYS A C 1
ATOM 752 O O . LYS A 1 95 ? -10.308 -0.241 -3.589 1.00 78.06 95 LYS A O 1
ATOM 757 N N . MET A 1 96 ? -9.058 -1.748 -4.648 1.00 79.56 96 MET A N 1
ATOM 758 C CA . MET A 1 96 ? -8.029 -0.755 -4.999 1.00 79.56 96 MET A CA 1
ATOM 759 C C . MET A 1 96 ? -8.563 0.310 -5.965 1.00 79.56 96 MET A C 1
ATOM 761 O O . MET A 1 96 ? -8.202 1.478 -5.839 1.00 79.56 96 MET A O 1
ATOM 765 N N . ASN A 1 97 ? -9.446 -0.073 -6.894 1.00 79.31 97 ASN A N 1
ATOM 766 C CA . ASN A 1 97 ? -10.076 0.885 -7.803 1.00 79.31 97 ASN A CA 1
ATOM 767 C C . ASN A 1 97 ? -10.983 1.861 -7.051 1.00 79.31 97 ASN A C 1
ATOM 769 O O . ASN A 1 97 ? -10.994 3.042 -7.381 1.00 79.31 97 ASN A O 1
ATOM 773 N N . ASP A 1 98 ? -11.699 1.398 -6.026 1.00 80.56 98 ASP A N 1
ATOM 774 C CA . ASP A 1 98 ? -12.516 2.275 -5.182 1.00 80.56 98 ASP A CA 1
ATOM 775 C C . ASP A 1 98 ? -11.639 3.344 -4.501 1.00 80.56 98 ASP A C 1
ATOM 777 O O . ASP A 1 98 ? -11.984 4.521 -4.533 1.00 80.56 98 ASP A O 1
ATOM 781 N N . VAL A 1 99 ? -10.456 2.967 -3.992 1.00 82.81 99 VAL A N 1
ATOM 782 C CA . VAL A 1 99 ? -9.481 3.911 -3.404 1.00 82.81 99 VAL A CA 1
ATOM 783 C C . VAL A 1 99 ? -8.985 4.938 -4.421 1.00 82.81 99 VAL A C 1
ATOM 785 O O . VAL A 1 99 ? -8.959 6.131 -4.127 1.00 82.81 99 VAL A O 1
ATOM 788 N N . LEU A 1 100 ? -8.646 4.505 -5.638 1.00 80.12 100 LEU A N 1
ATOM 789 C CA . LEU A 1 100 ? -8.251 5.421 -6.713 1.00 80.12 100 LEU A CA 1
ATOM 790 C C . LEU A 1 100 ? -9.385 6.385 -7.102 1.00 80.12 100 LEU A C 1
ATOM 792 O O . LEU A 1 100 ? -9.126 7.548 -7.409 1.00 80.12 100 LEU A O 1
ATOM 796 N N . ASN A 1 101 ? -10.636 5.917 -7.057 1.00 75.31 101 ASN A N 1
ATOM 797 C CA . ASN A 1 101 ? -11.823 6.697 -7.409 1.00 75.31 101 ASN A CA 1
ATOM 798 C C . ASN A 1 101 ? -12.306 7.628 -6.293 1.00 75.31 101 ASN A C 1
ATOM 800 O O . ASN A 1 101 ? -12.990 8.609 -6.582 1.00 75.31 101 ASN A O 1
ATOM 804 N N . PHE A 1 102 ? -11.965 7.352 -5.032 1.00 71.69 102 PHE A N 1
ATOM 805 C CA . PHE A 1 102 ? -12.292 8.239 -3.918 1.00 71.69 102 PHE A CA 1
ATOM 806 C C . PHE A 1 102 ? -11.669 9.629 -4.113 1.00 71.69 102 PHE A C 1
ATOM 808 O O . PHE A 1 102 ? -12.305 10.633 -3.792 1.00 71.69 102 PHE A O 1
ATOM 815 N N . GLY A 1 103 ? -10.487 9.715 -4.731 1.00 57.31 103 GLY A N 1
ATOM 816 C CA . GLY A 1 103 ? -9.786 10.980 -4.937 1.00 57.31 103 GLY A CA 1
ATOM 817 C C . GLY A 1 103 ? -9.449 11.690 -3.616 1.00 57.31 103 GLY A C 1
ATOM 818 O O . GLY A 1 103 ? -9.756 11.213 -2.528 1.00 57.31 103 GLY A O 1
ATOM 819 N N . VAL A 1 104 ? -8.848 12.881 -3.704 1.00 49.88 104 VAL A N 1
ATOM 820 C CA . VAL A 1 104 ? -8.363 13.655 -2.536 1.00 49.88 104 VAL A CA 1
ATOM 821 C C . VAL A 1 104 ? -9.491 14.056 -1.554 1.00 49.88 104 VAL A C 1
ATOM 823 O O . VAL A 1 104 ? -9.221 14.455 -0.429 1.00 49.88 104 VAL A O 1
ATOM 826 N N . ASN A 1 105 ? -10.763 13.930 -1.958 1.00 52.03 105 ASN A N 1
ATOM 827 C CA . ASN A 1 105 ? -11.950 14.328 -1.184 1.00 52.03 105 ASN A CA 1
ATOM 828 C C . ASN A 1 105 ? -12.963 13.185 -0.982 1.00 52.03 105 ASN A C 1
ATOM 830 O O . ASN A 1 105 ? -14.143 13.441 -0.733 1.00 52.03 105 ASN A O 1
ATOM 834 N N . GLY A 1 106 ? -12.553 11.929 -1.150 1.00 59.97 106 GLY A N 1
ATOM 835 C CA . GLY A 1 106 ? -13.485 10.809 -1.089 1.00 59.97 106 GLY A CA 1
ATOM 836 C C . GLY A 1 106 ? -14.047 10.574 0.308 1.00 59.97 106 GLY A C 1
ATOM 837 O O . GLY A 1 106 ? -13.305 10.448 1.282 1.00 59.97 106 GLY A O 1
ATOM 838 N N . ASN A 1 107 ? -15.372 10.450 0.393 1.00 65.19 107 ASN A N 1
ATOM 839 C CA . ASN A 1 107 ? -16.109 10.134 1.620 1.00 65.19 107 ASN A CA 1
ATOM 840 C C . ASN A 1 107 ? -16.029 8.636 1.959 1.00 65.19 107 ASN A C 1
ATOM 842 O O . ASN A 1 107 ? -17.055 7.969 2.090 1.00 65.19 107 ASN A O 1
ATOM 846 N N . ALA A 1 108 ? -14.822 8.086 2.075 1.00 78.00 108 ALA A N 1
ATOM 847 C CA . ALA A 1 108 ? -14.659 6.747 2.623 1.00 78.00 108 ALA A CA 1
ATOM 848 C C . ALA A 1 108 ? -15.035 6.765 4.114 1.00 78.00 108 ALA A C 1
ATOM 850 O O . ALA A 1 108 ? -14.590 7.635 4.871 1.00 78.00 108 ALA A O 1
ATOM 851 N N . THR A 1 109 ? -15.861 5.810 4.542 1.00 87.31 109 THR A N 1
ATOM 852 C CA . THR A 1 109 ? -16.216 5.644 5.955 1.00 87.31 109 THR A CA 1
ATOM 853 C C . THR A 1 109 ? -14.947 5.415 6.772 1.00 87.31 109 THR A C 1
ATOM 855 O O . THR A 1 109 ? -14.062 4.671 6.358 1.00 87.31 109 THR A O 1
ATOM 858 N N . GLN A 1 110 ? -14.826 6.071 7.924 1.00 88.69 110 GLN A N 1
ATOM 859 C CA . GLN A 1 110 ? -13.654 5.902 8.780 1.00 88.69 110 GLN A CA 1
ATOM 860 C C . GLN A 1 110 ? -13.716 4.566 9.522 1.00 88.69 110 GLN A C 1
ATOM 862 O O . GLN A 1 110 ? -14.791 4.152 9.951 1.00 88.69 110 GLN A O 1
ATOM 867 N N . PHE A 1 111 ? -12.565 3.919 9.696 1.00 88.38 111 PHE A N 1
ATOM 868 C CA . PHE A 1 111 ? -12.452 2.740 10.543 1.00 88.38 111 PHE A CA 1
ATOM 869 C C . PHE A 1 111 ? -12.548 3.163 12.007 1.00 88.38 111 PHE A C 1
ATOM 871 O O . PHE A 1 111 ? -11.714 3.925 12.503 1.00 88.38 111 PHE A O 1
ATOM 878 N N . ASP A 1 112 ? -13.559 2.660 12.700 1.00 85.25 112 ASP A N 1
ATOM 879 C CA . ASP A 1 112 ? -13.782 2.924 14.112 1.00 85.25 112 ASP A CA 1
ATOM 880 C C . ASP A 1 112 ? -13.232 1.767 14.949 1.00 85.25 112 ASP A C 1
ATOM 882 O O . ASP A 1 112 ? -13.825 0.691 15.028 1.00 85.25 112 ASP A O 1
ATOM 886 N N . PHE A 1 113 ? -12.102 1.996 15.619 1.00 82.81 113 PHE A N 1
ATOM 887 C CA . PHE A 1 113 ? -11.452 0.980 16.450 1.00 82.81 113 PHE A CA 1
ATOM 888 C C . PHE A 1 113 ? -12.267 0.604 17.696 1.00 82.81 113 PHE A C 1
ATOM 890 O O . PHE A 1 113 ? -11.934 -0.379 18.357 1.00 82.81 113 PHE A O 1
ATOM 897 N N . THR A 1 114 ? -13.320 1.357 18.034 1.00 82.62 114 THR A N 1
ATOM 898 C CA . THR A 1 114 ? -14.199 1.051 19.171 1.00 82.62 114 THR A CA 1
ATOM 899 C C . THR A 1 114 ? -15.323 0.082 18.811 1.00 82.62 114 THR A C 1
ATOM 901 O O . THR A 1 114 ? -15.774 -0.676 19.671 1.00 82.62 114 THR A O 1
ATOM 904 N N . THR A 1 115 ? -15.758 0.069 17.549 1.00 84.56 115 THR A N 1
ATOM 905 C CA . THR A 1 115 ? -16.893 -0.746 17.082 1.00 84.56 115 THR A CA 1
ATOM 906 C C . THR A 1 115 ? -16.488 -1.820 16.076 1.00 84.56 115 THR A C 1
ATOM 908 O O . THR A 1 115 ? -17.185 -2.828 15.941 1.00 84.56 115 THR A O 1
ATOM 911 N N . GLN A 1 116 ? -15.347 -1.660 15.402 1.00 83.50 116 GLN A N 1
ATOM 912 C CA . GLN A 1 116 ? -14.854 -2.576 14.378 1.00 83.50 116 GLN A CA 1
ATOM 913 C C . GLN A 1 116 ? -13.607 -3.328 14.854 1.00 83.50 116 GLN A C 1
ATOM 915 O O . GLN A 1 116 ? -12.649 -2.761 15.378 1.00 83.50 116 GLN A O 1
ATOM 920 N N . SER A 1 117 ? -13.597 -4.648 14.647 1.00 83.56 117 SER A N 1
ATOM 921 C CA . SER A 1 117 ? -12.490 -5.507 15.077 1.00 83.56 117 SER A CA 1
ATOM 922 C C . SER A 1 117 ? -11.386 -5.581 14.025 1.00 83.56 117 SER A C 1
ATOM 924 O O . SER A 1 117 ? -11.651 -5.898 12.868 1.00 83.56 117 SER A O 1
ATOM 926 N N . LEU A 1 118 ? -10.120 -5.456 14.433 1.00 82.12 118 LEU A N 1
ATOM 927 C CA . LEU A 1 118 ? -8.956 -5.715 13.566 1.00 82.12 118 LEU A CA 1
ATOM 928 C C . LEU A 1 118 ? -8.902 -7.151 13.012 1.00 82.12 118 LEU A C 1
ATOM 930 O O . LEU A 1 118 ? -8.166 -7.428 12.061 1.00 82.12 118 LEU A O 1
ATOM 934 N N . THR A 1 119 ? -9.659 -8.084 13.596 1.00 83.50 119 THR A N 1
ATOM 935 C CA . THR A 1 119 ? -9.802 -9.456 13.080 1.00 83.50 119 THR A CA 1
ATOM 936 C C . THR A 1 119 ? -10.625 -9.518 11.789 1.00 83.50 119 THR A C 1
ATOM 938 O O . THR A 1 119 ? -10.400 -10.411 10.972 1.00 83.50 119 THR A O 1
ATOM 941 N N . SER A 1 120 ? -11.518 -8.545 11.574 1.00 85.25 120 SER A N 1
ATOM 942 C CA . SER A 1 120 ? -12.311 -8.407 10.345 1.00 85.25 120 SER A CA 1
ATOM 943 C C . SER A 1 120 ? -11.481 -7.905 9.162 1.00 85.25 120 SER A C 1
ATOM 945 O O . SER A 1 120 ? -11.816 -8.185 8.014 1.00 85.25 120 SER A O 1
ATOM 947 N N . VAL A 1 121 ? -10.368 -7.211 9.430 1.00 86.75 121 VAL A N 1
ATOM 948 C CA . VAL A 1 121 ? -9.477 -6.666 8.401 1.00 86.75 121 VAL A CA 1
ATOM 949 C C . VAL A 1 121 ? -8.810 -7.807 7.637 1.00 86.75 121 VAL A C 1
ATOM 951 O O . VAL A 1 121 ? -8.075 -8.608 8.219 1.00 86.75 121 VAL A O 1
ATOM 954 N N . LYS A 1 122 ? -9.059 -7.864 6.328 1.00 85.12 122 LYS A N 1
ATOM 955 C CA . LYS A 1 122 ? -8.519 -8.849 5.379 1.00 85.12 122 LYS A CA 1
ATOM 956 C C . LYS A 1 122 ? -7.339 -8.316 4.587 1.00 85.12 122 LYS A C 1
ATOM 958 O O . LYS A 1 122 ? -6.505 -9.097 4.145 1.00 85.12 122 LYS A O 1
ATOM 963 N N . ALA A 1 123 ? -7.236 -7.004 4.419 1.00 84.75 123 ALA A N 1
ATOM 964 C CA . ALA A 1 123 ? -6.100 -6.389 3.753 1.00 84.75 123 ALA A CA 1
ATOM 965 C C . ALA A 1 123 ? -5.901 -4.943 4.197 1.00 84.75 123 ALA A C 1
ATOM 967 O O . ALA A 1 123 ? -6.808 -4.304 4.733 1.00 84.75 123 ALA A O 1
ATOM 968 N N . VAL A 1 124 ? -4.704 -4.437 3.931 1.00 87.44 124 VAL A N 1
ATOM 969 C CA . VAL A 1 124 ? -4.357 -3.028 4.078 1.00 87.44 124 VAL A CA 1
ATOM 970 C C . VAL A 1 124 ? -4.055 -2.474 2.696 1.00 87.44 124 VAL A C 1
ATOM 972 O O . VAL A 1 124 ? -3.348 -3.106 1.908 1.00 87.44 124 VAL A O 1
ATOM 975 N N . ILE A 1 125 ? -4.594 -1.295 2.418 1.00 88.38 125 ILE A N 1
ATOM 976 C CA . ILE A 1 125 ? -4.274 -0.506 1.239 1.00 88.38 125 ILE A CA 1
ATOM 977 C C . ILE A 1 125 ? -3.597 0.781 1.704 1.00 88.38 125 ILE A C 1
ATOM 979 O O . ILE A 1 125 ? -4.083 1.442 2.617 1.00 88.38 125 ILE A O 1
ATOM 983 N N . TYR A 1 126 ? -2.479 1.135 1.080 1.00 89.94 126 TYR A N 1
ATOM 984 C CA . TYR A 1 126 ? -1.827 2.425 1.273 1.00 89.94 126 TYR A CA 1
ATOM 985 C C . TYR A 1 126 ? -1.799 3.173 -0.056 1.00 89.94 126 TYR A C 1
ATOM 987 O O . TYR A 1 126 ? -1.251 2.679 -1.041 1.00 89.94 126 TYR A O 1
ATOM 995 N N . HIS A 1 127 ? -2.418 4.344 -0.095 1.00 90.44 127 HIS A N 1
ATOM 996 C CA . HIS A 1 127 ? -2.500 5.203 -1.270 1.00 90.44 127 HIS A CA 1
ATOM 997 C C . HIS A 1 127 ? -1.479 6.322 -1.137 1.00 90.44 127 HIS A C 1
ATOM 999 O O . HIS A 1 127 ? -1.442 6.974 -0.105 1.00 90.44 127 HIS A O 1
ATOM 1005 N N . ILE A 1 128 ? -0.640 6.529 -2.149 1.00 91.75 128 ILE A N 1
ATOM 1006 C CA . ILE A 1 128 ? 0.352 7.607 -2.204 1.00 91.75 128 ILE A CA 1
ATOM 1007 C C . ILE A 1 128 ? 0.012 8.499 -3.391 1.00 91.75 128 ILE A C 1
ATOM 1009 O O . ILE A 1 128 ? -0.088 8.003 -4.513 1.00 91.75 128 ILE A O 1
ATOM 1013 N N . CYS A 1 129 ? -0.139 9.799 -3.160 1.00 90.44 129 CYS A N 1
ATOM 1014 C CA . CYS A 1 129 ? -0.515 10.779 -4.178 1.00 90.44 129 CYS A CA 1
ATOM 1015 C C . CYS A 1 129 ? 0.563 11.855 -4.324 1.00 90.44 129 CYS A C 1
ATOM 1017 O O . CYS A 1 129 ? 1.183 12.250 -3.341 1.00 90.44 129 CYS A O 1
ATOM 1019 N N . ASP A 1 130 ? 0.766 12.356 -5.544 1.00 90.56 130 ASP A N 1
ATOM 1020 C CA . ASP A 1 130 ? 1.717 13.436 -5.840 1.00 90.56 130 ASP A CA 1
ATOM 1021 C C . ASP A 1 130 ? 1.138 14.849 -5.638 1.00 90.56 130 ASP A C 1
ATOM 1023 O O . ASP A 1 130 ? 1.843 15.835 -5.870 1.00 90.56 130 ASP A O 1
ATOM 1027 N N . GLY A 1 131 ? -0.142 14.954 -5.263 1.00 83.75 131 GLY A N 1
ATOM 1028 C CA . GLY A 1 131 ? -0.884 16.209 -5.125 1.00 83.75 131 GLY A CA 1
ATOM 1029 C C . GLY A 1 131 ? -1.404 16.808 -6.442 1.00 83.75 131 GLY A C 1
ATOM 1030 O O . GLY A 1 131 ? -2.085 17.832 -6.404 1.00 83.75 131 GLY A O 1
ATOM 1031 N N . ASN A 1 132 ? -1.124 16.184 -7.590 1.00 83.75 132 ASN A N 1
ATOM 1032 C CA . ASN A 1 132 ? -1.594 16.582 -8.925 1.00 83.75 132 ASN A CA 1
ATOM 1033 C C . ASN A 1 132 ? -2.559 15.554 -9.545 1.00 83.75 132 ASN A C 1
ATOM 1035 O O . ASN A 1 132 ? -2.927 15.678 -10.712 1.00 83.75 132 ASN A O 1
ATOM 1039 N N . GLY A 1 133 ? -2.976 14.550 -8.769 1.00 80.62 133 GLY A N 1
ATOM 1040 C CA . GLY A 1 133 ? -3.903 13.503 -9.198 1.00 80.62 133 GLY A CA 1
ATOM 1041 C C . GLY A 1 133 ? -3.224 12.233 -9.710 1.00 80.62 133 GLY A C 1
ATOM 1042 O O . GLY A 1 133 ? -3.926 11.276 -10.029 1.00 80.62 133 GLY A O 1
ATOM 1043 N N . ASN A 1 134 ? -1.887 12.178 -9.740 1.00 88.75 134 ASN A N 1
ATOM 1044 C CA . ASN A 1 134 ? -1.176 10.930 -9.996 1.00 88.75 134 ASN A CA 1
ATOM 1045 C C . ASN A 1 134 ? -0.974 10.192 -8.679 1.00 88.75 134 ASN A C 1
ATOM 1047 O O . ASN A 1 134 ? -0.647 10.790 -7.652 1.00 88.75 134 ASN A O 1
ATOM 1051 N N . SER A 1 135 ? -1.160 8.877 -8.699 1.00 89.44 135 SER A N 1
ATOM 1052 C CA . SER A 1 135 ? -1.042 8.100 -7.476 1.00 89.44 135 SER A CA 1
ATOM 1053 C C . SER A 1 135 ? -0.618 6.661 -7.699 1.00 89.44 135 SER A C 1
ATOM 1055 O O . SER A 1 135 ? -0.724 6.111 -8.794 1.00 89.44 135 SER A O 1
ATOM 1057 N N . VAL A 1 136 ? -0.120 6.067 -6.621 1.00 89.44 136 VAL A N 1
ATOM 1058 C CA . VAL A 1 136 ? 0.226 4.655 -6.518 1.00 89.44 136 VAL A CA 1
ATOM 1059 C C . VAL A 1 136 ? -0.503 4.061 -5.333 1.00 89.44 136 VAL A C 1
ATOM 1061 O O . VAL A 1 136 ? -0.595 4.670 -4.269 1.00 89.44 136 VAL A O 1
ATOM 1064 N N . VAL A 1 137 ? -1.007 2.848 -5.520 1.00 88.56 137 VAL A N 1
ATOM 1065 C CA . VAL A 1 137 ? -1.672 2.084 -4.473 1.00 88.56 137 VAL A CA 1
ATOM 1066 C C . VAL A 1 137 ? -0.834 0.858 -4.151 1.00 88.56 137 VAL A C 1
ATOM 1068 O O . VAL A 1 137 ? -0.430 0.105 -5.034 1.00 88.56 137 VAL A O 1
ATOM 1071 N N . ILE A 1 138 ? -0.573 0.668 -2.865 1.00 87.44 138 ILE A N 1
ATOM 1072 C CA . ILE A 1 138 ? 0.096 -0.498 -2.309 1.00 87.44 138 ILE A CA 1
ATOM 1073 C C . ILE A 1 138 ? -0.975 -1.347 -1.646 1.00 87.44 138 ILE A C 1
ATOM 1075 O O . ILE A 1 138 ? -1.709 -0.860 -0.790 1.00 87.44 138 ILE A O 1
ATOM 1079 N N . TYR A 1 139 ? -1.038 -2.621 -2.007 1.00 85.50 139 TYR A N 1
ATOM 1080 C CA . TYR A 1 139 ? -1.962 -3.573 -1.410 1.00 85.50 139 TYR A CA 1
ATOM 1081 C C . TYR A 1 139 ? -1.197 -4.674 -0.688 1.00 85.50 139 TYR A C 1
ATOM 1083 O O . TYR A 1 139 ? -0.286 -5.289 -1.246 1.00 85.50 139 TYR A O 1
ATOM 1091 N N . GLN A 1 140 ? -1.602 -4.955 0.547 1.00 83.69 140 GLN A N 1
ATOM 1092 C CA . GLN A 1 140 ? -1.097 -6.077 1.320 1.00 83.69 140 GLN A CA 1
ATOM 1093 C C . GLN A 1 140 ? -2.259 -6.902 1.871 1.00 83.69 140 GLN A C 1
ATOM 1095 O O . GLN A 1 140 ? -2.976 -6.468 2.773 1.00 83.69 140 GLN A O 1
ATOM 1100 N N . HIS A 1 141 ? -2.401 -8.130 1.367 1.00 77.69 141 HIS A N 1
ATOM 1101 C CA . HIS A 1 141 ? -3.332 -9.099 1.935 1.00 77.69 141 HIS A CA 1
ATOM 1102 C C . HIS A 1 141 ? -2.855 -9.550 3.321 1.00 77.69 141 HIS A C 1
ATOM 1104 O O . HIS A 1 141 ? -1.683 -9.894 3.514 1.00 77.69 141 HIS A O 1
ATOM 1110 N N . LYS A 1 142 ? -3.771 -9.583 4.289 1.00 74.19 142 LYS A N 1
ATOM 1111 C CA . LYS A 1 142 ? -3.524 -10.111 5.627 1.00 74.19 142 LYS A CA 1
ATOM 1112 C C . LYS A 1 142 ? -3.846 -11.601 5.627 1.00 74.19 142 LYS A C 1
ATOM 1114 O O . LYS A 1 142 ? -4.995 -12.004 5.776 1.00 74.19 142 LYS A O 1
ATOM 1119 N N . TYR A 1 143 ? -2.817 -12.432 5.516 1.00 56.66 143 TYR A N 1
ATOM 1120 C CA . TYR A 1 143 ? -2.980 -13.856 5.789 1.00 56.66 143 TYR A CA 1
ATOM 1121 C C . TYR A 1 143 ? -3.224 -14.073 7.295 1.00 56.66 143 TYR A C 1
ATOM 1123 O O . TYR A 1 143 ? -2.553 -13.439 8.111 1.00 56.66 143 TYR A O 1
ATOM 1131 N N . PRO A 1 144 ? -4.133 -14.980 7.697 1.00 49.41 144 PRO A N 1
ATOM 1132 C CA . PRO A 1 144 ? -4.459 -15.253 9.103 1.00 49.41 144 PRO A CA 1
ATOM 1133 C C . PRO A 1 144 ? -3.333 -15.942 9.903 1.00 49.41 144 PRO A C 1
ATOM 1135 O O . PRO A 1 144 ? -3.557 -16.382 11.025 1.00 49.41 144 PRO A O 1
ATOM 1138 N N . VAL A 1 145 ? -2.118 -16.020 9.358 1.00 42.41 145 VAL A N 1
ATOM 1139 C CA . VAL A 1 145 ? -0.927 -16.531 10.043 1.00 42.41 145 VAL A CA 1
ATOM 1140 C C . VAL A 1 145 ? -0.057 -15.341 10.425 1.00 42.41 145 VAL A C 1
ATOM 1142 O O . VAL A 1 145 ? 0.570 -14.707 9.577 1.00 42.41 145 VAL A O 1
ATOM 1145 N N . SER A 1 146 ? -0.063 -15.004 11.711 1.00 42.28 146 SER A N 1
ATOM 1146 C CA . SER A 1 146 ? 0.689 -13.897 12.296 1.00 42.28 146 SER A CA 1
ATOM 1147 C C . SER A 1 146 ? 2.187 -14.102 12.062 1.00 42.28 146 SER A C 1
ATOM 1149 O O . SER A 1 146 ? 2.835 -14.878 12.760 1.00 42.28 146 SER A O 1
ATOM 1151 N N . LEU A 1 147 ? 2.766 -13.397 11.089 1.00 38.75 147 LEU A N 1
ATOM 1152 C CA . LEU A 1 147 ? 4.216 -13.309 10.945 1.00 38.75 147 LEU A CA 1
ATOM 1153 C C . LEU A 1 147 ? 4.679 -12.000 11.586 1.00 38.75 147 LEU A C 1
ATOM 1155 O O . LEU A 1 147 ? 4.854 -10.978 10.924 1.00 38.75 147 LEU A O 1
ATOM 1159 N N . HIS A 1 148 ? 4.852 -12.026 12.909 1.00 46.16 148 HIS A N 1
ATOM 1160 C CA . HIS A 1 148 ? 5.486 -10.931 13.637 1.00 46.16 148 HIS A CA 1
ATOM 1161 C C . HIS A 1 148 ? 6.972 -10.895 13.281 1.00 46.16 148 HIS A C 1
ATOM 1163 O O . HIS A 1 148 ? 7.815 -11.503 13.940 1.00 46.16 148 HIS A O 1
ATOM 1169 N N . LYS A 1 149 ? 7.322 -10.157 12.230 1.00 46.06 149 LYS A N 1
ATOM 1170 C CA . LYS A 1 149 ? 8.687 -9.658 12.095 1.00 46.06 149 LYS A CA 1
ATOM 1171 C C . LYS A 1 149 ? 8.800 -8.460 13.039 1.00 46.06 149 LYS A C 1
ATOM 1173 O O . LYS A 1 149 ? 8.023 -7.525 12.900 1.00 46.06 149 LYS A O 1
ATOM 1178 N N . LYS A 1 150 ? 9.738 -8.475 13.994 1.00 50.47 150 LYS A N 1
ATOM 1179 C CA . LYS A 1 150 ? 10.081 -7.284 14.795 1.00 50.47 150 LYS A CA 1
ATOM 1180 C C . LYS A 1 150 ? 10.549 -6.185 13.844 1.00 50.47 150 LYS A C 1
ATOM 1182 O O . LYS A 1 150 ? 11.696 -6.204 13.398 1.00 50.47 150 LYS A O 1
ATOM 1187 N N . THR A 1 151 ? 9.657 -5.276 13.472 1.00 56.38 151 THR A N 1
ATOM 1188 C CA . THR A 1 151 ? 9.974 -4.165 12.568 1.00 56.38 151 THR A CA 1
ATOM 1189 C C . THR A 1 151 ? 10.337 -2.902 13.340 1.00 56.38 151 THR A C 1
ATOM 1191 O O . THR A 1 151 ? 10.910 -1.998 12.735 1.00 56.38 151 THR A O 1
ATOM 1194 N N . LYS A 1 152 ? 10.022 -2.823 14.649 1.00 58.28 152 LYS A N 1
ATOM 1195 C CA . LYS A 1 152 ? 10.021 -1.571 15.433 1.00 58.28 152 LYS A CA 1
ATOM 1196 C C . LYS A 1 152 ? 9.202 -0.449 14.765 1.00 58.28 152 LYS A C 1
ATOM 1198 O O . LYS A 1 152 ? 9.452 0.732 14.997 1.00 58.28 152 LYS A O 1
ATOM 1203 N N . LYS A 1 153 ? 8.272 -0.817 13.880 1.00 63.28 153 LYS A N 1
ATOM 1204 C CA . LYS A 1 153 ? 7.379 0.074 13.130 1.00 63.28 153 LYS A CA 1
ATOM 1205 C C . LYS A 1 153 ? 5.943 -0.389 13.352 1.00 63.28 153 LYS A C 1
ATOM 1207 O O . LYS A 1 153 ? 5.246 -0.750 12.407 1.00 63.28 153 LYS A O 1
ATOM 1212 N N . SER A 1 154 ? 5.561 -0.457 14.620 1.00 68.44 154 SER A N 1
ATOM 1213 C CA . SER A 1 154 ? 4.212 -0.821 15.037 1.00 68.44 154 SER A CA 1
ATOM 1214 C C . SER A 1 154 ? 3.369 0.438 15.233 1.00 68.44 154 SER A C 1
ATOM 1216 O O . SER A 1 154 ? 3.894 1.502 15.572 1.00 68.44 154 SER A O 1
ATOM 1218 N N . PHE A 1 155 ? 2.063 0.303 15.013 1.00 72.38 155 PHE A N 1
ATOM 1219 C CA . PHE A 1 155 ? 1.084 1.377 15.154 1.00 72.38 155 PHE A CA 1
ATOM 1220 C C . PHE A 1 155 ? -0.063 0.891 16.030 1.00 72.38 155 PHE A C 1
ATOM 1222 O O . PHE A 1 155 ? -0.495 -0.256 15.898 1.00 72.38 155 PH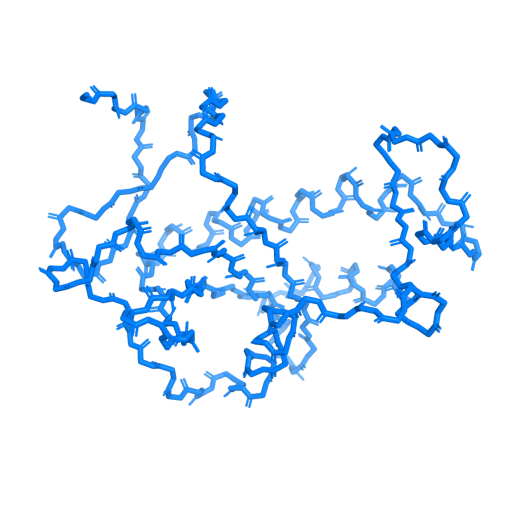E A O 1
ATOM 1229 N N . PHE A 1 156 ? -0.542 1.747 16.925 1.00 72.06 156 PHE A N 1
ATOM 1230 C CA . PHE A 1 156 ? -1.610 1.413 17.860 1.00 72.06 156 PHE A CA 1
ATOM 1231 C C . PHE A 1 156 ? -2.544 2.605 18.061 1.00 72.06 156 PHE A C 1
ATOM 1233 O O . PHE A 1 156 ? -2.118 3.756 17.969 1.00 72.06 156 PHE A O 1
ATOM 1240 N N . SER A 1 157 ? -3.821 2.329 18.337 1.00 72.62 157 SER A N 1
ATOM 1241 C CA . SER A 1 157 ? -4.794 3.374 18.649 1.00 72.62 157 SER A CA 1
ATOM 1242 C C . SER A 1 157 ? -4.921 3.547 20.157 1.00 72.62 157 SER A C 1
ATOM 1244 O O . SER A 1 157 ? -5.514 2.710 20.832 1.00 72.62 157 SER A O 1
ATOM 1246 N N . LEU A 1 158 ? -4.377 4.641 20.693 1.00 69.75 158 LEU A N 1
ATOM 1247 C CA . LEU A 1 158 ? -4.500 4.972 22.121 1.00 69.75 158 LEU A CA 1
ATOM 1248 C C . LEU A 1 158 ? -5.828 5.664 22.462 1.00 69.75 158 LEU A C 1
ATOM 1250 O O . LEU A 1 158 ? -6.250 5.649 23.614 1.00 69.75 158 LEU A O 1
ATOM 1254 N N . ASN A 1 159 ? -6.489 6.269 21.472 1.00 75.12 159 ASN A N 1
ATOM 1255 C CA . ASN A 1 159 ? -7.732 7.030 21.637 1.00 75.12 159 ASN A CA 1
ATOM 1256 C C . ASN A 1 159 ? -8.952 6.362 20.970 1.00 75.12 159 ASN A C 1
ATOM 1258 O O . ASN A 1 159 ? -10.038 6.942 20.969 1.00 75.12 159 ASN A O 1
ATOM 1262 N N . GLY A 1 160 ? -8.773 5.182 20.367 1.00 70.25 160 GLY A N 1
ATOM 1263 C CA . GLY A 1 160 ? -9.814 4.447 19.644 1.00 70.25 160 GLY A CA 1
ATOM 1264 C C . GLY A 1 160 ? -10.237 5.063 18.303 1.00 70.25 160 GLY A C 1
ATOM 1265 O O . GLY A 1 160 ? -11.186 4.582 17.693 1.00 70.25 160 GLY A O 1
ATOM 1266 N N . ARG A 1 161 ? -9.580 6.132 17.838 1.00 72.75 161 ARG A N 1
ATOM 1267 C CA . ARG A 1 161 ? -9.995 6.910 16.656 1.00 72.75 161 ARG A CA 1
ATOM 1268 C C . ARG A 1 161 ? -8.894 7.104 15.625 1.00 72.75 161 ARG A C 1
ATOM 1270 O O . ARG A 1 161 ? -9.209 7.215 14.444 1.00 72.75 161 ARG A O 1
ATOM 1277 N N . THR A 1 162 ? -7.640 7.176 16.058 1.00 78.38 162 THR A N 1
ATOM 1278 C CA . THR A 1 162 ? -6.464 7.364 15.201 1.00 78.38 162 THR A CA 1
ATOM 1279 C C . THR A 1 162 ? -5.411 6.303 15.494 1.00 78.38 162 THR A C 1
ATOM 1281 O O . THR A 1 162 ? -5.360 5.771 16.605 1.00 78.38 162 THR A O 1
ATOM 1284 N N . LEU A 1 163 ? -4.579 5.967 14.508 1.00 78.06 163 LEU A N 1
ATOM 1285 C CA . LEU A 1 163 ? -3.361 5.188 14.732 1.00 78.06 163 LEU A CA 1
ATOM 1286 C C . LEU A 1 163 ? -2.164 6.119 14.884 1.00 78.06 163 LEU A C 1
ATOM 1288 O O . LEU A 1 163 ? -1.916 6.964 14.022 1.00 78.06 163 LEU A O 1
ATOM 1292 N N . ASP A 1 164 ? -1.387 5.886 15.937 1.00 76.75 164 ASP A N 1
ATOM 1293 C CA . ASP A 1 164 ? -0.098 6.530 16.151 1.00 76.75 164 ASP A CA 1
ATOM 1294 C C . ASP A 1 164 ? 1.020 5.487 16.212 1.00 76.75 164 ASP A C 1
ATOM 1296 O O . ASP A 1 164 ? 0.800 4.298 16.474 1.00 76.75 164 ASP A O 1
ATOM 1300 N N . LYS A 1 165 ? 2.241 5.934 15.941 1.00 74.12 165 LYS A N 1
ATOM 1301 C CA . LYS A 1 165 ? 3.440 5.114 16.011 1.00 74.12 165 LYS A CA 1
ATOM 1302 C C . LYS A 1 165 ? 3.763 4.795 17.464 1.00 74.12 165 LYS A C 1
ATOM 1304 O O . LYS A 1 165 ? 3.896 5.685 18.298 1.00 74.12 165 LYS A O 1
ATOM 1309 N N . ILE A 1 166 ? 4.009 3.521 17.747 1.00 70.31 166 ILE A N 1
ATOM 1310 C CA . ILE A 1 166 ? 4.531 3.097 19.045 1.00 70.31 166 ILE A CA 1
ATOM 1311 C C . ILE A 1 1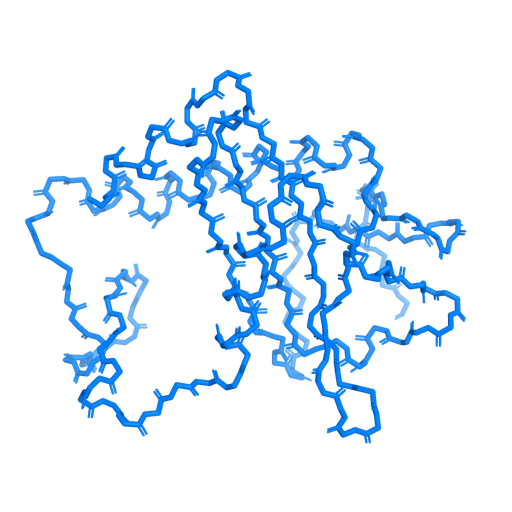66 ? 6.026 2.798 18.945 1.00 70.31 166 ILE A C 1
ATOM 1313 O O . ILE A 1 166 ? 6.529 2.281 17.947 1.00 70.31 166 ILE A O 1
ATOM 1317 N N . THR A 1 167 ? 6.762 3.151 19.995 1.00 65.62 167 THR A N 1
ATOM 1318 C CA . THR A 1 167 ? 8.228 3.006 20.059 1.00 65.62 167 THR A CA 1
ATOM 1319 C C . THR A 1 167 ? 8.682 1.600 20.450 1.00 65.62 167 THR A C 1
ATOM 1321 O O . THR A 1 167 ? 9.874 1.296 20.401 1.00 65.62 167 THR A O 1
ATOM 1324 N N . HIS A 1 168 ? 7.737 0.732 20.808 1.00 62.41 168 HIS A N 1
ATOM 1325 C CA . HIS A 1 168 ? 7.975 -0.638 21.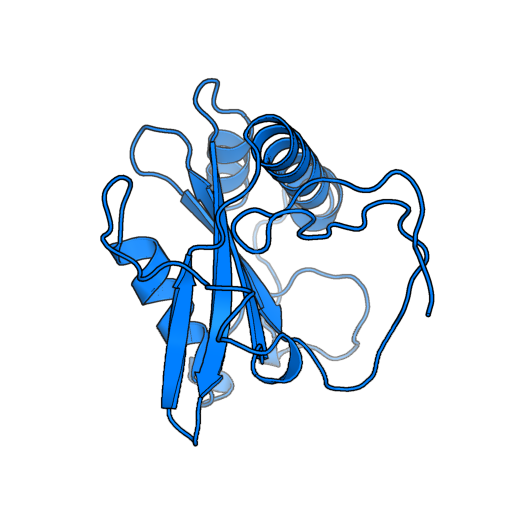233 1.00 62.41 168 HIS A CA 1
ATOM 1326 C C . HIS A 1 168 ? 6.923 -1.536 20.591 1.00 62.41 168 HIS A C 1
ATOM 1328 O O . HIS A 1 168 ? 5.749 -1.184 20.570 1.00 62.41 168 HIS A O 1
ATOM 1334 N N . ASP A 1 169 ? 7.332 -2.699 20.091 1.00 57.28 169 ASP A N 1
ATOM 1335 C CA . ASP A 1 169 ? 6.386 -3.737 19.688 1.00 57.28 169 ASP A CA 1
ATOM 1336 C C . ASP A 1 169 ? 5.802 -4.323 20.991 1.00 57.28 169 ASP A C 1
ATOM 1338 O O . ASP A 1 169 ? 6.475 -5.119 21.650 1.00 57.28 169 ASP A O 1
ATOM 1342 N N . SER A 1 170 ? 4.621 -3.874 21.437 1.00 45.72 170 SER A N 1
ATOM 1343 C CA . SER A 1 170 ? 3.972 -4.472 22.611 1.00 45.72 170 SER A CA 1
ATOM 1344 C C . SER A 1 170 ? 3.340 -5.800 22.209 1.00 45.72 170 SER A C 1
ATOM 1346 O O . SER A 1 170 ? 2.480 -5.847 21.329 1.00 45.72 170 SER A O 1
ATOM 1348 N N . ILE A 1 171 ? 3.790 -6.868 22.854 1.00 43.81 171 ILE A N 1
ATOM 1349 C CA . ILE A 1 171 ? 3.104 -8.155 22.874 1.00 43.81 171 ILE A CA 1
ATOM 1350 C C . ILE A 1 171 ? 2.258 -8.136 24.144 1.00 43.81 171 ILE A C 1
ATOM 1352 O O . ILE A 1 171 ? 2.810 -7.873 25.214 1.00 43.81 171 ILE A O 1
ATOM 1356 N N . ASP A 1 172 ? 0.964 -8.388 24.004 1.00 35.75 172 ASP A N 1
ATOM 1357 C CA . ASP A 1 172 ? 0.176 -9.032 25.055 1.00 35.75 172 ASP A CA 1
ATOM 1358 C C . ASP A 1 172 ? -0.118 -10.456 24.565 1.00 35.75 172 ASP A C 1
ATOM 1360 O O . ASP A 1 172 ? -0.538 -10.578 23.385 1.00 35.75 172 ASP A O 1
#

Sequence (172 aa):
MFTDIENILQSQKISGEAFFVADTQGVVDIFKVNLEPNAEVDLTTSFSKSIMDNIIEPNRGKAVIPLVSTLLERDKQVFEYDHLAINHLPIEFTKMNDVLNFGVNGNATQFDFTTQSLTSVKAVIYHICDGNGNSVVIYQHKYPVSLHKKTKKSFFSLNGRTLDKITHDSID

Organism: Enterobacter cloacae (NCBI:txid550)

Foldseek 3Di:
DLVLLLCLLPFPQKWKWKWFFFQDPNDTFIATAAADPVLRVVVSNVVSVCCVVQPRVVCPPPPDAAAPVVDPDPDSGDHDDDCVVVVDDPPVVVVVVVVLVCPPPRPGHHDQQVPDDPVRGQKMKMWMGSVPSDIDIDIDGDDPDDPDDPPLFDWDDPPRRYIYGDNDDDDD

Radius of gyration: 16.95 Å; chains: 1; bounding box: 37×38×46 Å